Protein AF-A0A162QVJ7-F1 (afdb_monomer_lite)

Radius of gyration: 11.06 Å; chains: 1; bounding box: 31×17×24 Å

Sequence (45 aa):
MKNKSDINILIVDDRQDNLLVLESLLEDMDCNIIKATSGNEALSL

InterPro domains:
  IPR001789 Signal transduction response regulator, receiver domain [PS50110] (8-45)
  IPR011006 CheY-like superfamily [SSF52172] (5-44)

Secondary structure (DSSP, 8-state):
-----S-EEEEE-S-HHHHHHHHHHHTTS-SEEEEESSHHHHHT-

pLDDT: mean 89.74, std 13.19, range [44.91, 97.69]

Foldseek 3Di:
DQPQDPAEDEEEALDPVVLVVVCVVCVVPSHHYHYYNHPVRVVVD

Structure (mmCIF, N/CA/C/O backbone):
data_AF-A0A162QVJ7-F1
#
_entry.id   AF-A0A162QVJ7-F1
#
loop_
_atom_site.group_PDB
_atom_site.id
_atom_site.type_symbol
_atom_site.label_atom_id
_atom_site.label_alt_id
_atom_site.label_comp_id
_atom_site.label_asym_id
_atom_site.label_entity_id
_atom_site.label_seq_id
_atom_site.pdbx_PDB_ins_code
_atom_site.Cartn_x
_atom_site.Cartn_y
_atom_site.Cartn_z
_atom_site.occupancy
_atom_site.B_iso_or_equiv
_atom_site.auth_seq_id
_atom_site.auth_comp_id
_atom_site.auth_asym_id
_atom_site.auth_atom_id
_atom_site.pdbx_PDB_model_num
ATOM 1 N N . MET A 1 1 ? -18.157 10.117 9.941 1.00 44.91 1 MET A N 1
ATOM 2 C CA . MET A 1 1 ? -16.835 10.265 9.299 1.00 44.91 1 MET A CA 1
ATOM 3 C C . MET A 1 1 ? -15.888 9.430 10.142 1.00 44.91 1 MET A C 1
ATOM 5 O O . MET A 1 1 ? -15.739 9.756 11.311 1.00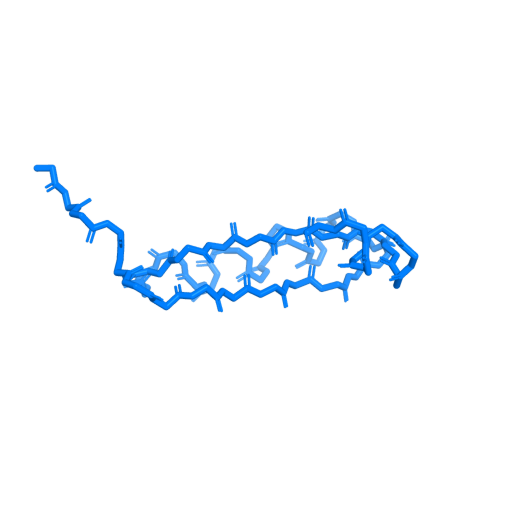 44.91 1 MET A O 1
ATOM 9 N N . LYS A 1 2 ? -15.425 8.272 9.649 1.00 50.66 2 LYS A N 1
ATOM 10 C CA . LYS A 1 2 ? -14.482 7.439 10.411 1.00 50.66 2 LYS A CA 1
ATOM 11 C C . LYS A 1 2 ? -13.147 8.181 10.430 1.00 50.66 2 LYS A C 1
ATOM 13 O O . LYS A 1 2 ? -12.623 8.505 9.367 1.00 50.66 2 LYS A O 1
ATOM 18 N N . ASN A 1 3 ? -12.675 8.531 11.622 1.00 55.75 3 ASN A N 1
ATOM 19 C CA . ASN A 1 3 ? -11.331 9.056 11.797 1.00 55.75 3 ASN A CA 1
ATOM 20 C C . ASN A 1 3 ? -10.387 7.878 11.579 1.00 55.75 3 ASN A C 1
ATOM 22 O O . ASN A 1 3 ? -10.254 7.044 12.466 1.00 55.75 3 ASN A O 1
ATOM 26 N N . LYS A 1 4 ? -9.817 7.807 10.376 1.00 58.47 4 LYS A N 1
ATOM 27 C CA . LYS A 1 4 ? -8.759 6.873 9.986 1.00 58.47 4 LYS A CA 1
ATOM 28 C C . LYS A 1 4 ? -7.735 6.820 11.137 1.00 58.47 4 LYS A C 1
ATOM 30 O O . LYS A 1 4 ? -7.258 7.883 11.535 1.00 58.47 4 LYS A O 1
ATOM 35 N N . SER A 1 5 ? -7.514 5.650 11.751 1.00 62.88 5 SER A N 1
ATOM 36 C CA . SER A 1 5 ? -6.783 5.542 13.031 1.00 62.88 5 SER A CA 1
ATOM 37 C C . SER A 1 5 ? -5.366 6.119 12.978 1.00 62.88 5 SER A C 1
ATOM 39 O O . SER A 1 5 ? -4.794 6.305 11.906 1.00 62.88 5 SER A O 1
ATOM 41 N N . ASP A 1 6 ? -4.756 6.312 14.151 1.00 79.19 6 ASP A N 1
ATOM 42 C CA . ASP A 1 6 ? -3.357 6.741 14.313 1.00 79.19 6 ASP A CA 1
ATOM 43 C C . ASP A 1 6 ? -2.320 5.750 13.729 1.00 79.19 6 ASP A C 1
ATOM 45 O O . ASP A 1 6 ? -1.113 5.989 13.802 1.00 79.19 6 ASP A O 1
ATOM 49 N N . ILE A 1 7 ? -2.759 4.622 13.157 1.00 90.00 7 ILE A N 1
ATOM 50 C CA . ILE A 1 7 ? -1.887 3.602 12.574 1.00 90.00 7 ILE A CA 1
ATOM 51 C C . ILE A 1 7 ? -1.604 3.943 11.110 1.00 90.00 7 ILE A C 1
ATOM 53 O O . ILE A 1 7 ? -2.486 3.861 10.253 1.00 90.00 7 ILE A O 1
ATOM 57 N N . ASN A 1 8 ? -0.343 4.264 10.820 1.00 93.00 8 ASN A N 1
ATOM 58 C CA . ASN A 1 8 ? 0.166 4.448 9.463 1.00 93.00 8 ASN A CA 1
ATOM 59 C C . ASN A 1 8 ? 0.816 3.154 8.955 1.00 93.00 8 ASN A C 1
ATOM 61 O O . ASN A 1 8 ? 1.665 2.576 9.635 1.00 93.00 8 ASN A O 1
ATOM 65 N N . ILE A 1 9 ? 0.442 2.723 7.751 1.00 94.56 9 ILE A N 1
ATOM 66 C CA . ILE A 1 9 ? 1.018 1.568 7.056 1.00 94.56 9 ILE A CA 1
ATOM 67 C C . ILE A 1 9 ? 1.635 2.054 5.748 1.00 94.56 9 ILE A C 1
ATOM 69 O O . ILE A 1 9 ? 0.927 2.556 4.879 1.00 94.56 9 ILE A O 1
ATOM 73 N N . LEU A 1 10 ? 2.949 1.877 5.604 1.00 96.50 10 LEU A N 1
ATOM 74 C CA . LEU A 1 10 ? 3.681 2.154 4.371 1.00 96.50 10 LEU A CA 1
ATOM 75 C C . LEU A 1 10 ? 3.870 0.861 3.574 1.00 96.50 10 LEU A C 1
ATOM 77 O O . LEU A 1 10 ? 4.458 -0.100 4.069 1.00 96.50 10 LEU A O 1
ATOM 81 N N . ILE A 1 11 ? 3.390 0.857 2.334 1.00 96.69 11 ILE A N 1
ATOM 82 C CA . ILE A 1 11 ? 3.521 -0.247 1.384 1.00 96.69 11 ILE A CA 1
ATOM 83 C C . ILE A 1 11 ? 4.509 0.173 0.299 1.00 96.69 11 ILE A C 1
ATOM 85 O O . ILE A 1 11 ? 4.340 1.229 -0.313 1.00 96.69 11 ILE A O 1
ATOM 89 N N . VAL A 1 12 ? 5.530 -0.650 0.058 1.00 97.12 12 VAL A N 1
ATOM 90 C CA . VAL A 1 12 ? 6.576 -0.376 -0.935 1.00 97.12 12 VAL A CA 1
ATOM 91 C C . VAL A 1 12 ? 6.664 -1.542 -1.909 1.00 97.12 12 VAL A C 1
ATOM 93 O O . VAL A 1 12 ? 7.082 -2.631 -1.523 1.00 97.12 12 VAL A O 1
ATOM 96 N N . ASP A 1 13 ? 6.268 -1.310 -3.157 1.00 97.62 13 ASP A N 1
ATOM 97 C CA . ASP A 1 13 ? 6.311 -2.304 -4.235 1.00 97.62 13 ASP A CA 1
ATOM 98 C C . ASP A 1 13 ? 6.457 -1.574 -5.578 1.00 97.62 13 ASP A C 1
ATOM 100 O O . ASP A 1 13 ? 5.779 -0.576 -5.820 1.00 97.62 13 ASP A O 1
ATOM 104 N N . ASP A 1 14 ? 7.353 -2.037 -6.448 1.00 96.56 14 ASP A N 1
ATOM 105 C CA . ASP A 1 14 ? 7.646 -1.403 -7.741 1.00 96.56 14 ASP A CA 1
ATOM 106 C C . ASP A 1 14 ? 6.538 -1.607 -8.784 1.00 96.56 14 ASP A C 1
ATOM 108 O O . ASP A 1 14 ? 6.540 -0.972 -9.844 1.00 96.56 14 ASP A O 1
ATOM 112 N N . ARG A 1 15 ? 5.544 -2.446 -8.477 1.00 97.31 15 ARG A N 1
ATOM 113 C CA . ARG A 1 15 ? 4.399 -2.730 -9.338 1.00 97.31 15 ARG A CA 1
ATOM 114 C C . ARG A 1 15 ? 3.121 -2.115 -8.782 1.00 97.31 15 ARG A C 1
ATOM 116 O O . ARG A 1 15 ? 2.619 -2.490 -7.724 1.00 97.31 15 ARG A O 1
ATOM 123 N N . GLN A 1 16 ? 2.505 -1.247 -9.582 1.00 95.75 16 GLN A N 1
ATOM 124 C CA . GLN A 1 16 ? 1.244 -0.585 -9.229 1.00 95.75 16 GLN A CA 1
ATOM 125 C C . GLN A 1 16 ? 0.096 -1.568 -8.948 1.00 95.75 16 GLN A C 1
ATOM 127 O O . GLN A 1 16 ? -0.675 -1.343 -8.018 1.00 95.75 16 GLN A O 1
ATOM 132 N N . ASP A 1 17 ? 0.013 -2.675 -9.694 1.00 97.62 17 ASP A N 1
ATOM 133 C CA . ASP A 1 17 ? -1.021 -3.698 -9.485 1.00 97.62 17 ASP A CA 1
ATOM 134 C C . ASP A 1 17 ? -0.939 -4.310 -8.078 1.00 97.62 17 ASP A C 1
ATOM 136 O O . ASP A 1 17 ? -1.962 -4.518 -7.427 1.00 97.62 17 ASP A O 1
ATOM 140 N N . ASN A 1 18 ? 0.278 -4.554 -7.578 1.00 97.12 18 ASN A N 1
ATOM 141 C CA . ASN A 1 18 ? 0.491 -5.114 -6.245 1.00 97.12 18 ASN A CA 1
ATOM 142 C C . ASN A 1 18 ? 0.086 -4.110 -5.163 1.00 97.12 18 ASN A C 1
ATOM 144 O O . ASN A 1 18 ? -0.592 -4.480 -4.206 1.00 97.12 18 ASN A O 1
ATOM 148 N N . LEU A 1 19 ? 0.452 -2.836 -5.335 1.00 96.88 19 LE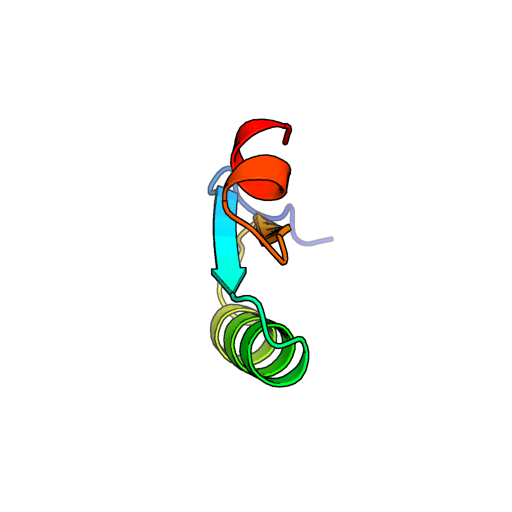U A N 1
ATOM 149 C CA . LEU A 1 19 ? 0.062 -1.762 -4.420 1.00 96.88 19 LEU A CA 1
ATOM 150 C C . LEU A 1 19 ? -1.462 -1.632 -4.310 1.00 96.88 19 LEU A C 1
ATOM 152 O O . LEU A 1 19 ? -1.972 -1.460 -3.206 1.00 96.88 19 LEU A O 1
ATOM 156 N N . LEU A 1 20 ? -2.181 -1.741 -5.431 1.00 96.25 20 LEU A N 1
ATOM 157 C CA . LEU A 1 20 ? -3.644 -1.695 -5.448 1.00 96.25 20 LEU A CA 1
ATOM 158 C C . LEU A 1 20 ? -4.256 -2.894 -4.715 1.00 96.25 20 LEU A C 1
ATOM 160 O O . LEU A 1 20 ? -5.144 -2.717 -3.886 1.00 96.25 20 LEU A O 1
ATOM 164 N N . VAL A 1 21 ? -3.765 -4.108 -4.985 1.00 97.06 21 VAL A N 1
ATOM 165 C CA . VAL A 1 21 ? -4.241 -5.322 -4.302 1.00 97.06 21 VAL A CA 1
ATOM 166 C C . VAL A 1 21 ? -4.012 -5.219 -2.795 1.00 97.06 21 VAL A C 1
ATOM 168 O O . VAL A 1 21 ? -4.919 -5.509 -2.017 1.00 97.06 21 VAL A O 1
ATOM 171 N N . LEU A 1 22 ? -2.824 -4.782 -2.372 1.00 95.50 22 LEU A N 1
ATOM 172 C CA . LEU A 1 22 ? -2.495 -4.621 -0.958 1.00 95.50 22 LEU A CA 1
ATOM 173 C C . LEU A 1 22 ? -3.345 -3.532 -0.297 1.00 95.50 22 LEU A C 1
ATOM 175 O O . LEU A 1 22 ? -3.795 -3.724 0.825 1.00 95.50 22 LEU A O 1
ATOM 179 N N . GLU A 1 23 ? -3.623 -2.426 -0.984 1.00 94.31 23 GLU A N 1
ATOM 180 C CA . GLU A 1 23 ? -4.532 -1.391 -0.485 1.00 94.31 23 GLU A CA 1
ATOM 181 C C . GLU A 1 23 ? -5.949 -1.935 -0.261 1.00 94.31 23 GLU A C 1
ATOM 183 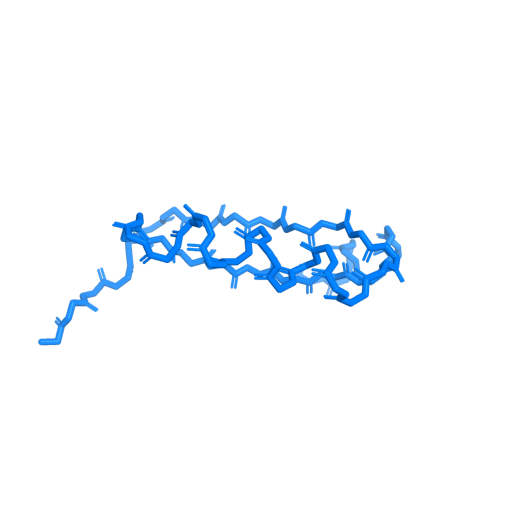O O . GLU A 1 23 ? -6.496 -1.752 0.824 1.00 94.31 23 GLU A O 1
ATOM 188 N N . SER A 1 24 ? -6.511 -2.671 -1.225 1.00 94.31 24 SER A N 1
ATOM 189 C CA . SER A 1 24 ? -7.843 -3.281 -1.092 1.00 94.31 24 SER A CA 1
ATOM 190 C C . SER A 1 24 ? -7.922 -4.320 0.030 1.00 94.31 24 SER A C 1
ATOM 192 O O . SER A 1 24 ? -8.953 -4.439 0.683 1.00 94.31 24 SER A O 1
ATOM 194 N N . LEU A 1 25 ? -6.842 -5.064 0.292 1.00 94.25 25 LEU A N 1
ATOM 195 C CA . LEU A 1 25 ? -6.792 -6.017 1.410 1.00 94.25 25 LEU A CA 1
ATOM 196 C C . LEU A 1 25 ? -6.797 -5.330 2.782 1.00 94.25 25 LEU A C 1
ATOM 198 O O . LEU A 1 25 ? -7.204 -5.938 3.770 1.00 94.25 25 LEU A O 1
ATOM 202 N N . LEU A 1 26 ? -6.316 -4.089 2.850 1.00 91.62 26 LEU A N 1
ATOM 203 C CA . LEU A 1 26 ? -6.157 -3.331 4.089 1.00 91.62 26 LEU A CA 1
ATOM 204 C C . LEU A 1 26 ? -7.247 -2.255 4.258 1.00 91.62 26 LEU A C 1
ATOM 206 O O . LEU A 1 26 ? -7.280 -1.606 5.298 1.00 91.62 26 LEU A O 1
ATOM 210 N N . GLU A 1 27 ? -8.147 -2.079 3.285 1.00 87.44 27 GLU A N 1
ATOM 211 C CA . GLU A 1 27 ? -9.196 -1.045 3.270 1.00 87.44 27 GLU A CA 1
ATOM 212 C C . GLU A 1 27 ? -10.172 -1.156 4.455 1.00 87.44 27 GLU A C 1
ATOM 214 O O . GLU A 1 27 ? -10.610 -0.143 5.005 1.00 87.44 27 GLU A O 1
ATOM 219 N N . ASP A 1 28 ? -10.466 -2.382 4.895 1.00 88.19 28 ASP A N 1
ATOM 220 C CA . ASP A 1 28 ? -11.331 -2.644 6.053 1.00 88.19 28 ASP A CA 1
ATOM 221 C C . ASP A 1 28 ? -10.631 -2.391 7.396 1.00 88.19 28 ASP A C 1
ATOM 223 O O . ASP A 1 28 ? -11.292 -2.265 8.436 1.00 88.19 28 ASP A O 1
ATOM 227 N N . MET A 1 29 ? -9.297 -2.297 7.398 1.00 85.81 29 MET A N 1
ATOM 228 C CA . MET A 1 29 ? -8.572 -1.825 8.566 1.00 85.81 29 MET A CA 1
ATOM 229 C C . MET A 1 29 ? -8.689 -0.309 8.608 1.00 85.81 29 MET A C 1
ATOM 231 O O . MET A 1 29 ? -8.347 0.386 7.657 1.00 85.81 29 MET A O 1
ATOM 235 N N . ASP A 1 30 ? -9.157 0.215 9.735 1.00 87.06 30 ASP A N 1
ATOM 236 C CA . ASP A 1 30 ? -9.303 1.649 9.967 1.00 87.06 30 ASP A CA 1
ATOM 237 C C . ASP A 1 30 ? -7.923 2.317 10.085 1.00 87.06 30 ASP A C 1
ATOM 239 O O . ASP A 1 30 ? -7.565 2.765 11.155 1.00 87.06 30 ASP A O 1
ATOM 243 N N . CYS A 1 31 ? -7.088 2.314 9.045 1.00 90.06 31 CYS A N 1
ATOM 24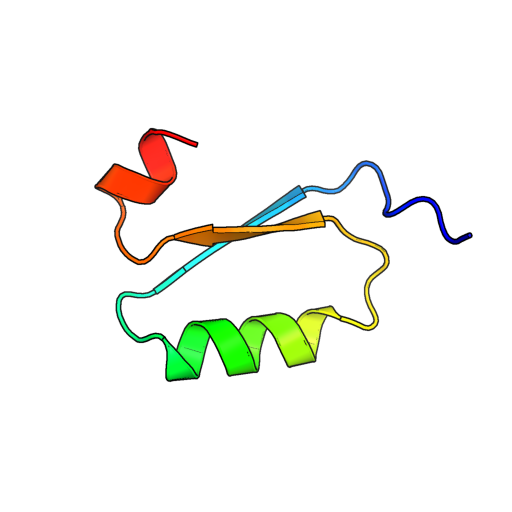4 C CA . CYS A 1 31 ? -5.680 2.714 9.075 1.00 90.06 31 CYS A CA 1
ATOM 245 C C . CYS A 1 31 ? -5.313 3.619 7.895 1.00 90.06 31 CYS A C 1
ATOM 247 O O . CYS A 1 31 ? -5.982 3.645 6.858 1.00 90.06 31 CYS A O 1
ATOM 249 N N . ASN A 1 32 ? -4.235 4.382 8.051 1.00 91.81 32 ASN A N 1
ATOM 250 C CA . ASN A 1 32 ? -3.707 5.269 7.023 1.00 91.81 32 ASN A CA 1
ATOM 251 C C . ASN A 1 32 ? -2.723 4.519 6.128 1.00 91.81 32 ASN A C 1
ATOM 253 O O . ASN A 1 32 ? -1.590 4.256 6.522 1.00 91.81 32 ASN A O 1
ATOM 257 N N . ILE A 1 33 ? -3.153 4.203 4.909 1.00 93.19 33 ILE A N 1
ATOM 258 C CA . ILE A 1 33 ? -2.301 3.559 3.910 1.00 93.19 33 ILE A CA 1
ATOM 259 C C . ILE A 1 33 ? -1.503 4.622 3.150 1.00 93.19 33 ILE A C 1
ATOM 261 O O . ILE A 1 33 ? -2.070 5.556 2.579 1.00 93.19 33 ILE A O 1
ATOM 265 N N . ILE A 1 34 ? -0.186 4.446 3.135 1.00 94.94 34 ILE A N 1
ATOM 266 C CA . ILE A 1 34 ? 0.802 5.239 2.408 1.00 94.94 34 ILE A CA 1
ATOM 267 C C . ILE A 1 34 ? 1.489 4.284 1.426 1.00 94.94 34 ILE A C 1
ATOM 269 O O . ILE A 1 34 ? 1.802 3.148 1.777 1.00 94.94 34 ILE A O 1
ATOM 273 N N . LYS A 1 35 ? 1.703 4.712 0.181 1.00 96.00 35 LYS A N 1
ATOM 274 C CA . LYS A 1 35 ? 2.247 3.862 -0.888 1.00 96.00 35 LYS A CA 1
ATOM 275 C C . LYS A 1 35 ? 3.499 4.500 -1.475 1.00 96.00 35 LYS A C 1
ATOM 277 O O . LYS A 1 35 ? 3.540 5.716 -1.627 1.00 96.00 35 LYS A O 1
ATOM 282 N N . ALA A 1 36 ? 4.468 3.672 -1.838 1.00 97.50 36 ALA A N 1
ATOM 283 C CA . ALA A 1 36 ? 5.654 4.061 -2.586 1.00 97.50 36 ALA A CA 1
ATOM 284 C C . ALA A 1 36 ? 5.993 2.987 -3.626 1.00 97.50 36 ALA A C 1
ATOM 286 O O . ALA A 1 36 ? 5.803 1.794 -3.391 1.00 97.50 36 ALA A O 1
ATOM 287 N N . THR A 1 37 ? 6.534 3.409 -4.763 1.00 96.94 37 THR A N 1
ATOM 288 C CA . THR A 1 37 ? 6.983 2.526 -5.851 1.00 96.94 37 THR A CA 1
ATOM 289 C C . THR A 1 37 ? 8.460 2.150 -5.753 1.00 96.94 37 THR A C 1
ATOM 291 O O . THR A 1 37 ? 8.974 1.355 -6.534 1.00 96.94 37 THR A O 1
ATOM 294 N N . SER A 1 38 ? 9.188 2.724 -4.796 1.00 97.06 38 SER A N 1
ATOM 295 C CA . SER A 1 38 ? 10.595 2.407 -4.564 1.00 97.06 38 SER A CA 1
ATOM 296 C C . SER A 1 38 ? 11.004 2.692 -3.124 1.00 97.06 38 SER A C 1
ATOM 298 O O . SER A 1 38 ? 10.376 3.493 -2.433 1.00 97.06 38 SER A O 1
ATOM 300 N N . GLY A 1 39 ? 12.110 2.089 -2.682 1.00 96.88 39 GLY A N 1
ATOM 301 C CA . GLY A 1 39 ? 12.681 2.378 -1.363 1.00 96.88 39 GLY A CA 1
ATOM 302 C C . GLY A 1 39 ? 13.120 3.839 -1.198 1.00 96.88 39 GLY 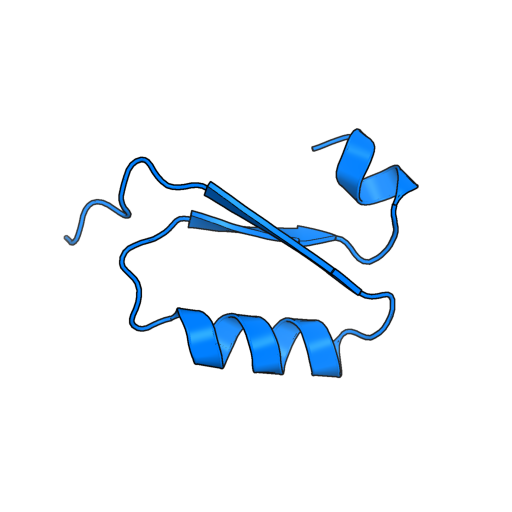A C 1
ATOM 303 O O . GLY A 1 39 ? 12.979 4.402 -0.119 1.00 96.88 39 GLY A O 1
ATOM 304 N N . ASN A 1 40 ? 13.603 4.480 -2.266 1.00 97.69 40 ASN A N 1
ATOM 305 C CA . ASN A 1 40 ? 14.009 5.889 -2.213 1.00 97.69 40 ASN A CA 1
ATOM 306 C C . ASN A 1 40 ? 12.807 6.818 -2.033 1.00 97.69 40 ASN A C 1
ATOM 308 O O . ASN A 1 40 ? 12.869 7.750 -1.239 1.00 97.69 40 ASN A O 1
ATOM 312 N N . GLU A 1 41 ? 11.714 6.544 -2.747 1.00 96.50 41 GLU A N 1
ATOM 313 C CA . GLU A 1 41 ? 10.447 7.246 -2.548 1.00 96.50 41 GLU A CA 1
ATOM 314 C C . GLU A 1 41 ? 9.932 7.015 -1.123 1.00 96.50 41 GLU A C 1
ATOM 316 O O . GLU A 1 41 ? 9.627 7.976 -0.427 1.00 96.50 41 GLU A O 1
ATOM 321 N N . ALA A 1 42 ? 9.958 5.768 -0.643 1.00 96.75 42 ALA A N 1
ATOM 322 C CA . ALA A 1 42 ? 9.544 5.402 0.709 1.00 96.75 42 ALA A CA 1
ATOM 323 C C . ALA A 1 42 ? 10.308 6.154 1.812 1.00 96.75 42 ALA A 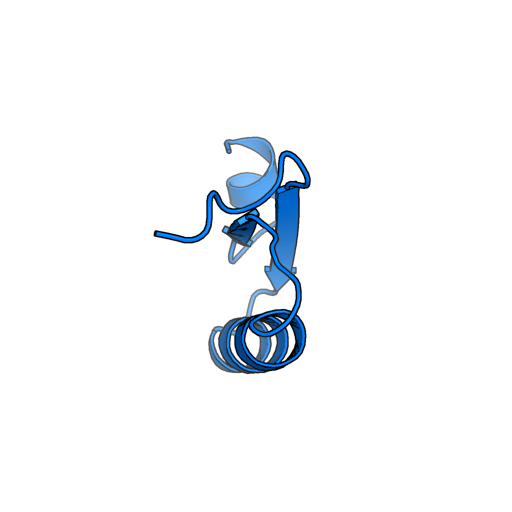C 1
ATOM 325 O O . ALA A 1 42 ? 9.708 6.574 2.794 1.00 96.75 42 ALA A O 1
ATOM 326 N N . LEU A 1 43 ? 11.620 6.348 1.650 1.00 96.81 43 LEU A N 1
ATOM 327 C CA . LEU A 1 43 ? 12.453 7.096 2.599 1.00 96.81 43 LEU A CA 1
ATOM 328 C C . LEU A 1 43 ? 12.199 8.612 2.582 1.00 96.81 43 LEU A C 1
ATOM 330 O O . LEU A 1 43 ? 12.642 9.300 3.499 1.00 96.81 43 LEU A O 1
ATOM 334 N N . SER A 1 44 ? 11.547 9.138 1.542 1.00 95.88 44 SER A N 1
ATOM 335 C CA . SER A 1 44 ? 11.254 10.571 1.396 1.00 95.88 44 SER A CA 1
ATOM 336 C C . SER A 1 44 ? 9.885 11.000 1.939 1.00 95.88 44 SER A C 1
ATOM 338 O O . SER A 1 44 ? 9.594 12.197 1.927 1.00 95.88 44 SER A O 1
ATOM 340 N N . LEU A 1 45 ? 9.061 10.037 2.375 1.00 89.69 45 LEU A N 1
ATOM 341 C CA . LEU A 1 45 ? 7.688 10.229 2.858 1.00 89.69 45 LEU A CA 1
ATOM 342 C C . LEU A 1 45 ? 7.604 10.563 4.352 1.00 89.69 45 LEU A C 1
ATOM 344 O O . LEU A 1 45 ? 8.505 10.159 5.121 1.00 89.69 45 LEU A O 1
#

Organism: NCBI:txid1121326